Protein AF-A0A915XQI9-F1 (afdb_monomer_lite)

Sequence (157 aa):
MRRVLTALSLLLSLGVAPATAGDLTLRDVYELHRTGMGDDLLIAVVDAEAGPLELSFADIHDLKSAGFSERLIAALVRASRKPGTASSQPVVRQDVYAPTYAPIYAPTFVYAPTVVVTEERRREGEAPDQPSMRREKPPATWITRREDGKNVVPPKR

Radius of gyration: 41.66 Å; chains: 1; bounding box: 120×67×74 Å

pLDDT: mean 70.56, std 15.49, range [44.09, 94.88]

Structure (mmCIF, N/CA/C/O backbone):
data_AF-A0A915XQI9-F1
#
_entry.id   AF-A0A915XQI9-F1
#
loop_
_atom_site.group_PDB
_atom_site.id
_atom_site.type_symbol
_atom_site.label_atom_id
_atom_site.label_alt_id
_atom_site.label_comp_id
_atom_site.label_asym_id
_atom_site.label_entity_id
_atom_site.label_seq_id
_atom_site.pdbx_PDB_ins_code
_atom_site.Cartn_x
_atom_site.Cartn_y
_atom_site.Cartn_z
_atom_site.occupancy
_atom_site.B_iso_or_equiv
_atom_site.auth_seq_id
_atom_site.auth_comp_id
_atom_site.auth_asym_id
_atom_site.auth_atom_id
_atom_site.pdbx_PDB_model_num
ATOM 1 N N . MET A 1 1 ? -31.411 31.929 -34.494 1.00 52.84 1 MET A N 1
ATOM 2 C CA . MET A 1 1 ? -31.047 30.509 -34.263 1.00 52.84 1 MET A CA 1
ATOM 3 C C . MET A 1 1 ? -29.548 30.216 -34.428 1.00 52.84 1 MET A C 1
ATOM 5 O O . MET A 1 1 ? -29.001 29.534 -33.577 1.00 52.84 1 MET A O 1
ATOM 9 N N . ARG A 1 2 ? -28.836 30.797 -35.412 1.00 52.44 2 ARG A N 1
ATOM 10 C CA . ARG A 1 2 ? -27.365 30.649 -35.580 1.00 52.44 2 ARG A CA 1
ATOM 11 C C . ARG A 1 2 ? -26.508 31.012 -34.350 1.00 52.44 2 ARG A C 1
ATOM 13 O O . ARG A 1 2 ? -25.523 30.340 -3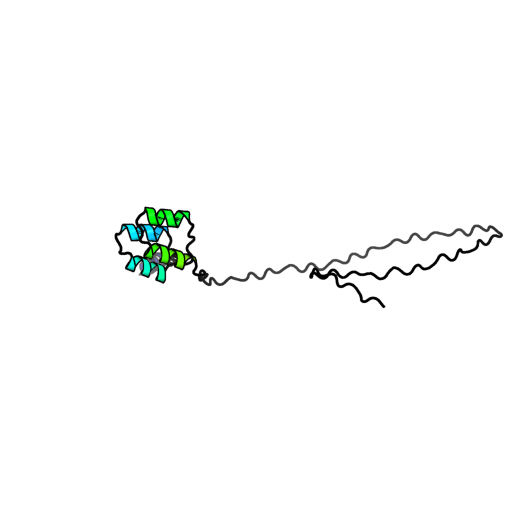4.093 1.00 52.44 2 ARG A O 1
ATOM 20 N N . ARG A 1 3 ? -26.905 32.027 -33.570 1.00 53.59 3 ARG A N 1
ATOM 21 C CA . ARG A 1 3 ? -26.179 32.465 -32.357 1.00 53.59 3 ARG A CA 1
ATOM 22 C C . ARG A 1 3 ? -26.317 31.509 -31.164 1.00 53.59 3 ARG A C 1
ATOM 24 O O . ARG A 1 3 ? -25.462 31.496 -30.290 1.00 53.59 3 ARG A O 1
ATOM 31 N N . VAL A 1 4 ? -27.381 30.703 -31.145 1.00 63.09 4 VAL A N 1
ATOM 32 C CA . VAL A 1 4 ? -27.614 29.695 -30.096 1.00 63.09 4 VAL A CA 1
ATOM 33 C C . VAL A 1 4 ? -26.769 28.450 -30.377 1.00 63.09 4 VAL A C 1
ATOM 35 O O . VAL A 1 4 ? -26.169 27.894 -29.466 1.00 63.09 4 VAL A O 1
ATOM 38 N N . LEU A 1 5 ? -26.621 28.087 -31.657 1.00 58.00 5 LEU A N 1
ATOM 39 C CA . LEU A 1 5 ? -25.735 27.007 -32.102 1.00 58.00 5 LEU A CA 1
ATOM 40 C C . LEU A 1 5 ? -24.250 27.304 -31.833 1.00 58.00 5 LEU A C 1
ATOM 42 O O . LEU A 1 5 ? -23.520 26.407 -31.425 1.00 58.00 5 LEU A O 1
ATOM 46 N N . THR A 1 6 ? -23.801 28.556 -31.983 1.00 60.75 6 THR A N 1
ATOM 47 C CA . THR A 1 6 ? -22.410 28.932 -31.667 1.00 60.75 6 THR A CA 1
ATOM 48 C C . THR A 1 6 ? -22.125 28.943 -30.166 1.00 60.75 6 THR A C 1
ATOM 50 O O . THR A 1 6 ? -21.033 28.564 -29.759 1.00 60.75 6 THR A O 1
ATOM 53 N N . ALA A 1 7 ? -23.101 29.328 -29.337 1.00 58.81 7 ALA A N 1
ATOM 54 C CA . ALA A 1 7 ? -22.950 29.303 -27.882 1.00 58.81 7 ALA A CA 1
ATOM 55 C C . ALA A 1 7 ? -22.901 27.866 -27.337 1.00 58.81 7 ALA A C 1
ATOM 57 O O . ALA A 1 7 ? -22.077 27.565 -26.479 1.00 58.81 7 ALA A O 1
ATOM 58 N N . LEU A 1 8 ? -23.721 26.965 -27.888 1.00 58.25 8 LEU A N 1
ATOM 59 C CA . LEU A 1 8 ? -23.725 25.553 -27.502 1.00 58.25 8 LEU A CA 1
ATOM 60 C C . LEU A 1 8 ? -22.430 24.839 -27.928 1.00 58.25 8 LEU A C 1
ATOM 62 O O . LEU A 1 8 ? -21.892 24.041 -27.168 1.00 58.25 8 LEU A O 1
ATOM 66 N N . SER A 1 9 ? -21.891 25.172 -29.108 1.00 58.66 9 SER A N 1
ATOM 67 C CA . SER A 1 9 ? -20.631 24.599 -29.599 1.00 58.66 9 SER A CA 1
ATOM 68 C C . SER A 1 9 ? -19.408 25.062 -28.804 1.00 58.66 9 SER A C 1
ATOM 70 O O . SER A 1 9 ? -18.463 24.291 -28.683 1.00 58.66 9 SER A O 1
ATOM 72 N N . LEU A 1 10 ? -19.416 26.287 -28.261 1.00 58.56 10 LEU A N 1
ATOM 73 C CA . LEU A 1 10 ? -18.319 26.799 -27.434 1.00 58.56 10 LEU A CA 1
ATOM 74 C C . LEU A 1 10 ? -18.365 26.227 -26.006 1.00 58.56 10 LEU A C 1
ATOM 76 O O . LEU A 1 10 ? -17.322 25.987 -25.398 1.00 58.56 10 LEU A O 1
ATOM 80 N N . LEU A 1 11 ? -19.571 25.960 -25.490 1.00 55.62 11 LEU A N 1
ATOM 81 C CA . LEU A 1 11 ? -19.761 25.333 -24.181 1.00 55.62 11 LEU A CA 1
ATOM 82 C C . LEU A 1 11 ? -19.343 23.853 -24.183 1.00 55.62 11 LEU A C 1
ATOM 84 O O . LEU A 1 11 ? -18.843 23.358 -23.180 1.00 55.62 11 LEU A O 1
ATOM 88 N N . LEU A 1 12 ? -19.503 23.159 -25.315 1.00 56.41 12 LEU A N 1
ATOM 89 C CA . LEU A 1 12 ? -19.154 21.740 -25.446 1.00 56.41 12 LEU A CA 1
ATOM 90 C C . LEU A 1 12 ? -17.645 21.493 -25.639 1.00 56.41 12 LEU A C 1
ATOM 92 O O . LEU A 1 12 ? -17.167 20.389 -25.403 1.00 56.41 12 LEU A O 1
ATOM 96 N N . SER A 1 13 ? -16.885 22.519 -26.033 1.00 55.94 13 SER A N 1
ATOM 97 C CA . SER A 1 13 ? -15.416 22.479 -26.108 1.00 55.94 13 SER A CA 1
ATOM 98 C C . SER A 1 13 ? -14.713 22.681 -24.759 1.00 55.94 13 SER A C 1
ATOM 100 O O . SER A 1 13 ? -13.489 22.566 -24.691 1.00 55.94 13 SER A O 1
ATOM 102 N N . LEU A 1 14 ? -15.455 22.949 -23.677 1.00 54.94 14 LEU A N 1
ATOM 103 C CA . LEU A 1 14 ? -14.910 23.009 -22.320 1.00 54.94 14 LEU A CA 1
ATOM 104 C C . LEU A 1 14 ? -14.698 21.585 -21.768 1.00 54.94 14 LEU A C 1
ATOM 106 O O . LEU A 1 14 ? -15.472 21.074 -20.970 1.00 54.94 14 LEU A O 1
ATOM 110 N N . GLY A 1 15 ? -13.635 20.952 -22.266 1.00 53.44 15 GLY A N 1
ATOM 111 C CA . GLY A 1 15 ? -12.795 19.977 -21.571 1.00 53.44 15 GLY A CA 1
ATOM 112 C C . GLY A 1 15 ? -13.487 18.903 -20.736 1.00 53.44 15 GLY A C 1
ATOM 113 O O . GLY A 1 15 ? -13.602 19.032 -19.520 1.00 53.44 15 GLY A O 1
ATOM 114 N N . VAL A 1 16 ? -13.761 17.754 -21.353 1.00 54.84 16 VAL A N 1
ATOM 115 C CA . VAL A 1 16 ? -13.671 16.485 -20.622 1.00 54.84 16 VAL A CA 1
ATOM 116 C C . VAL A 1 16 ? -12.181 16.254 -20.363 1.00 54.84 16 VAL A C 1
ATOM 118 O O . VAL A 1 16 ? -11.459 15.782 -21.240 1.00 54.84 16 VAL A O 1
ATOM 121 N N . ALA A 1 17 ? -11.690 16.670 -19.194 1.00 54.47 17 ALA A N 1
ATOM 122 C CA . ALA A 1 17 ? -10.383 16.227 -18.731 1.00 54.47 17 ALA A CA 1
ATOM 123 C C . ALA A 1 17 ? -10.449 14.698 -18.580 1.00 54.47 17 ALA A C 1
ATOM 125 O O . ALA A 1 17 ? -11.413 14.204 -17.984 1.00 54.47 17 ALA A O 1
ATOM 126 N N . PRO A 1 18 ? -9.488 13.929 -19.119 1.00 49.50 18 PRO A N 1
ATOM 127 C CA . PRO A 1 18 ? -9.421 12.515 -18.804 1.00 49.50 18 PRO A CA 1
ATOM 128 C C . PRO A 1 18 ? -9.216 12.420 -17.293 1.00 49.50 18 PRO A C 1
ATOM 130 O O . PRO A 1 18 ? -8.187 12.855 -16.779 1.00 49.50 18 PRO A O 1
ATOM 133 N N . ALA A 1 19 ? -10.208 11.894 -16.575 1.00 49.06 19 ALA A N 1
ATOM 134 C CA . ALA A 1 19 ? -9.977 11.388 -15.237 1.00 49.06 19 ALA A CA 1
ATOM 135 C C . ALA A 1 19 ? -8.970 10.253 -15.417 1.00 49.06 19 ALA A C 1
ATOM 137 O O . ALA A 1 19 ? -9.324 9.156 -15.847 1.00 49.06 19 ALA A O 1
ATOM 138 N N . THR A 1 20 ? -7.688 10.550 -15.212 1.00 50.22 20 THR A N 1
ATOM 139 C CA . THR A 1 20 ? -6.687 9.514 -15.008 1.00 50.22 20 THR A CA 1
ATOM 140 C C . THR A 1 20 ? -7.239 8.677 -13.870 1.00 50.22 20 THR A C 1
ATOM 142 O O . THR A 1 20 ? -7.404 9.214 -12.775 1.00 50.22 20 THR A O 1
ATOM 145 N N . ALA A 1 21 ? -7.624 7.428 -14.147 1.00 51.66 21 ALA A N 1
ATOM 146 C CA . ALA A 1 21 ? -7.897 6.455 -13.102 1.00 51.66 21 ALA A CA 1
ATOM 147 C C . ALA A 1 21 ? -6.654 6.472 -12.209 1.00 51.66 21 ALA A C 1
ATOM 149 O O . ALA A 1 21 ? -5.569 6.091 -12.653 1.00 51.66 21 ALA A O 1
ATOM 150 N N . GLY A 1 22 ? -6.788 7.139 -11.064 1.00 58.34 22 GLY A N 1
ATOM 151 C CA . GLY A 1 22 ? -5.673 7.462 -10.197 1.00 58.34 22 GLY A CA 1
ATOM 152 C C . GLY A 1 22 ? -5.186 6.155 -9.624 1.00 58.34 22 GLY A C 1
ATOM 153 O O . GLY A 1 22 ? -5.975 5.428 -9.031 1.00 58.34 22 GLY A O 1
ATOM 154 N N . ASP A 1 23 ? -3.920 5.842 -9.867 1.00 69.44 23 ASP A N 1
ATOM 155 C CA . ASP A 1 23 ? -3.272 4.733 -9.188 1.00 69.44 23 ASP A CA 1
ATOM 156 C C . ASP A 1 23 ? -3.467 4.931 -7.680 1.00 69.44 23 ASP A C 1
ATOM 158 O O . ASP A 1 23 ? -3.202 6.027 -7.176 1.00 69.44 23 ASP A O 1
ATOM 162 N N . LEU A 1 24 ? -4.011 3.929 -6.986 1.00 80.88 24 LEU A N 1
ATOM 163 C CA . LEU A 1 24 ? -4.357 4.060 -5.574 1.00 80.88 24 LEU A CA 1
ATOM 164 C C . LEU A 1 24 ? -3.086 4.379 -4.781 1.00 80.88 24 LEU A C 1
ATOM 166 O O . LEU A 1 24 ? -2.187 3.542 -4.658 1.00 80.88 24 LEU A O 1
ATOM 170 N N . THR A 1 25 ? -3.008 5.582 -4.217 1.00 85.88 25 THR A N 1
ATOM 171 C CA . THR A 1 25 ? -1.828 6.005 -3.466 1.00 85.88 25 THR A CA 1
ATOM 172 C C . THR A 1 25 ? -1.946 5.638 -1.991 1.00 85.88 25 THR A C 1
ATOM 174 O O . THR A 1 25 ? -3.028 5.454 -1.433 1.00 85.88 25 THR A O 1
ATOM 177 N N . LEU A 1 26 ? -0.803 5.603 -1.305 1.00 86.88 26 LEU A N 1
ATOM 178 C CA . LEU A 1 26 ? -0.741 5.392 0.143 1.00 86.88 26 LEU A CA 1
ATOM 179 C C . LEU A 1 26 ? -1.556 6.457 0.905 1.00 86.88 26 LEU A C 1
ATOM 181 O O . LEU A 1 26 ? -2.211 6.146 1.896 1.00 86.88 26 LEU A O 1
ATOM 185 N N . ARG A 1 27 ? -1.585 7.698 0.396 1.00 87.94 27 ARG A N 1
ATOM 186 C CA . ARG A 1 27 ? -2.419 8.796 0.913 1.00 87.94 27 ARG A CA 1
ATOM 187 C C . ARG A 1 27 ? -3.906 8.443 0.858 1.00 87.94 27 ARG A C 1
ATOM 189 O O . ARG A 1 27 ? -4.604 8.665 1.843 1.00 87.94 27 ARG A O 1
ATOM 196 N N . ASP A 1 28 ? -4.370 7.875 -0.251 1.00 87.62 28 ASP A N 1
ATOM 197 C CA . ASP A 1 28 ? -5.780 7.518 -0.438 1.00 87.62 28 ASP A CA 1
ATOM 198 C C . ASP A 1 28 ? -6.204 6.426 0.545 1.00 87.62 28 ASP A C 1
ATOM 200 O O . ASP A 1 28 ? -7.278 6.498 1.136 1.00 87.62 28 ASP A O 1
ATOM 204 N N . VAL A 1 29 ? -5.315 5.468 0.816 1.00 87.44 29 VAL A N 1
ATOM 205 C CA . VAL A 1 29 ? -5.536 4.421 1.822 1.00 87.44 29 VAL A CA 1
ATOM 206 C C . VAL A 1 29 ? -5.696 5.019 3.228 1.00 87.44 29 VAL A C 1
ATOM 208 O O . VAL A 1 29 ? -6.562 4.578 3.988 1.00 87.44 29 VAL A O 1
ATOM 211 N N . TYR A 1 30 ? -4.931 6.063 3.567 1.00 89.38 30 TYR A N 1
ATOM 212 C CA . TYR A 1 30 ? -5.108 6.805 4.820 1.00 89.38 30 TYR A CA 1
ATOM 213 C C . TYR A 1 30 ? -6.455 7.520 4.915 1.00 89.38 30 TYR A C 1
ATOM 215 O O . TYR A 1 30 ? -7.100 7.468 5.966 1.00 89.38 30 TYR A O 1
ATOM 223 N N . GLU A 1 31 ? -6.888 8.180 3.844 1.00 89.81 31 GLU A N 1
ATOM 224 C CA . GLU A 1 31 ? -8.174 8.878 3.840 1.00 89.81 31 GLU A CA 1
ATOM 225 C C . GLU A 1 31 ? -9.343 7.883 3.898 1.00 89.81 31 GLU A C 1
ATOM 227 O O . GLU A 1 31 ? -10.265 8.073 4.690 1.00 89.81 31 GLU A O 1
ATOM 232 N N . LEU A 1 32 ? -9.275 6.769 3.161 1.00 88.00 32 LEU A N 1
ATOM 233 C CA . LEU A 1 32 ? -10.291 5.714 3.211 1.00 88.00 32 LEU A CA 1
ATOM 234 C C . LEU A 1 32 ? -10.388 5.087 4.609 1.00 88.00 32 LEU A C 1
ATOM 236 O O . LEU A 1 32 ? -11.491 4.921 5.129 1.00 88.00 32 LEU A O 1
ATOM 240 N N . HIS A 1 33 ? -9.261 4.822 5.273 1.00 89.19 33 HIS A N 1
ATOM 241 C CA . HIS A 1 33 ? -9.258 4.333 6.655 1.00 89.19 33 HIS A CA 1
ATOM 242 C C . HIS A 1 33 ? -9.905 5.335 7.626 1.00 89.19 33 HIS A C 1
ATOM 244 O O . HIS A 1 33 ? -10.691 4.951 8.493 1.00 89.19 33 HIS A O 1
ATOM 250 N N . ARG A 1 34 ? -9.666 6.641 7.444 1.00 88.06 34 ARG A N 1
ATOM 251 C CA . ARG A 1 34 ? -10.302 7.696 8.256 1.00 88.06 34 ARG A CA 1
ATOM 252 C C . ARG A 1 34 ? -11.814 7.774 8.106 1.00 88.06 34 ARG A C 1
ATOM 254 O O . ARG A 1 34 ? -12.478 8.222 9.037 1.00 88.06 34 ARG A O 1
ATOM 261 N N . THR A 1 35 ? -12.369 7.328 6.981 1.00 89.38 35 THR A N 1
ATOM 262 C CA . THR A 1 35 ? -13.829 7.242 6.821 1.00 89.38 35 THR A CA 1
ATOM 263 C C . THR A 1 35 ? -14.468 6.140 7.674 1.00 89.38 35 THR A C 1
ATOM 265 O O . THR A 1 35 ? -15.692 6.059 7.747 1.00 89.38 35 THR A O 1
ATOM 268 N N . GLY A 1 36 ? -13.659 5.306 8.342 1.00 86.38 36 GLY A N 1
ATOM 269 C CA . GLY A 1 36 ? -14.132 4.155 9.108 1.00 86.38 36 GLY A CA 1
ATOM 270 C C . GLY A 1 36 ? -14.492 2.962 8.223 1.00 86.38 36 GLY A C 1
ATOM 271 O O . GLY A 1 36 ? -15.263 2.097 8.638 1.00 86.38 36 GLY A O 1
ATOM 272 N N . MET A 1 37 ? -13.970 2.921 6.994 1.00 87.62 37 MET A N 1
ATOM 273 C CA . MET A 1 37 ? -14.174 1.803 6.083 1.00 87.62 37 MET A CA 1
ATOM 274 C C . MET A 1 37 ? -13.510 0.546 6.656 1.00 87.62 37 MET A C 1
ATOM 276 O O . MET A 1 37 ? -12.369 0.591 7.109 1.00 87.62 37 MET A O 1
ATOM 280 N N . GLY A 1 38 ? -14.234 -0.575 6.661 1.00 89.88 38 GLY A N 1
ATOM 281 C CA . GLY A 1 38 ? -13.720 -1.828 7.210 1.00 89.88 38 GLY A CA 1
ATOM 282 C C . GLY A 1 38 ? -12.537 -2.374 6.409 1.00 89.88 38 GLY A C 1
ATOM 283 O O . GLY A 1 38 ? -12.493 -2.250 5.183 1.00 89.88 38 GLY A O 1
ATOM 284 N N . ASP A 1 39 ? -11.615 -3.040 7.101 1.00 90.25 39 ASP A N 1
ATOM 285 C CA . ASP A 1 39 ? -10.381 -3.569 6.511 1.00 90.25 39 ASP A CA 1
ATOM 286 C C . ASP A 1 39 ? -10.614 -4.474 5.300 1.00 90.25 39 ASP A C 1
ATOM 288 O O . ASP A 1 39 ? -9.867 -4.400 4.331 1.00 90.25 39 ASP A O 1
ATOM 292 N N . ASP A 1 40 ? -11.657 -5.306 5.320 1.00 92.00 40 ASP A N 1
ATOM 293 C CA . ASP A 1 40 ? -11.950 -6.216 4.207 1.00 92.00 40 ASP A CA 1
ATOM 294 C C . ASP A 1 40 ? -12.311 -5.448 2.918 1.00 92.00 40 ASP A C 1
ATOM 296 O O . ASP A 1 40 ? -11.950 -5.877 1.821 1.00 92.00 40 ASP A O 1
ATOM 300 N N . LEU A 1 41 ? -12.964 -4.284 3.037 1.00 91.62 41 LEU A N 1
ATOM 301 C CA . LEU A 1 41 ? -13.254 -3.413 1.892 1.00 91.62 41 LEU A CA 1
ATOM 302 C C . LEU A 1 41 ? -11.999 -2.682 1.416 1.00 91.62 41 LEU A C 1
ATOM 304 O O . LEU A 1 41 ? -11.762 -2.613 0.213 1.00 91.62 41 LEU A O 1
ATOM 308 N N . LEU A 1 42 ? -11.174 -2.185 2.340 1.00 91.81 42 LEU A N 1
ATOM 309 C CA . LEU A 1 42 ? -9.892 -1.560 2.004 1.00 91.81 42 LEU A CA 1
ATOM 310 C C . LEU A 1 42 ? -8.975 -2.536 1.260 1.00 91.81 42 LEU A C 1
ATOM 312 O O . LEU A 1 42 ? -8.378 -2.173 0.251 1.00 91.81 42 LEU A O 1
ATOM 316 N N . ILE A 1 43 ? -8.909 -3.790 1.711 1.00 93.00 43 ILE A N 1
ATOM 317 C CA . ILE A 1 43 ? -8.150 -4.850 1.039 1.00 93.00 43 ILE A CA 1
ATOM 318 C C . ILE A 1 43 ? -8.691 -5.086 -0.374 1.00 93.00 43 ILE A C 1
ATOM 320 O O . ILE A 1 43 ? -7.899 -5.190 -1.306 1.00 93.00 43 ILE A O 1
ATOM 324 N N . ALA A 1 44 ? -10.015 -5.132 -0.554 1.00 91.31 44 ALA A N 1
ATOM 325 C CA . ALA A 1 44 ? -10.617 -5.317 -1.873 1.00 91.31 44 ALA A CA 1
ATOM 326 C C . ALA A 1 44 ? -10.280 -4.165 -2.837 1.00 91.31 44 ALA A C 1
ATOM 328 O O . ALA A 1 44 ? -9.959 -4.416 -3.997 1.00 91.31 44 ALA A O 1
ATOM 329 N N . VAL A 1 45 ? -10.299 -2.920 -2.350 1.00 88.94 45 VAL A N 1
ATOM 330 C CA . VAL A 1 45 ? -9.913 -1.733 -3.133 1.00 88.94 45 VAL A CA 1
ATOM 331 C C . VAL A 1 45 ? -8.431 -1.786 -3.502 1.00 88.94 45 VAL A C 1
ATOM 333 O O . VAL A 1 45 ? -8.084 -1.607 -4.665 1.00 88.94 45 VAL A O 1
ATOM 336 N N . VAL A 1 46 ? -7.555 -2.118 -2.550 1.00 89.56 46 VAL A N 1
ATOM 337 C CA . VAL A 1 46 ? -6.119 -2.305 -2.809 1.00 89.56 46 VAL A CA 1
ATOM 338 C C . VAL A 1 46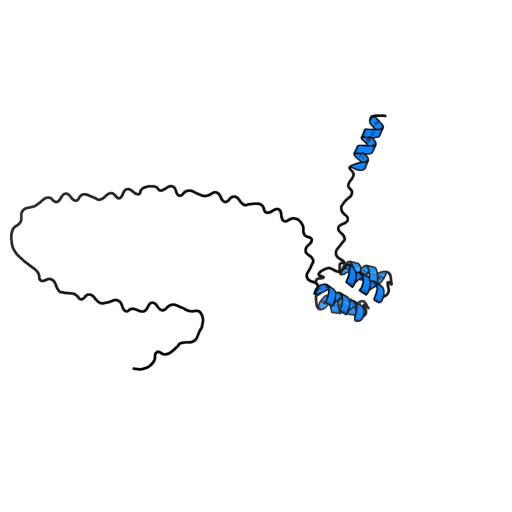 ? -5.888 -3.419 -3.832 1.00 89.56 46 VAL A C 1
ATOM 340 O O . VAL A 1 46 ? -5.095 -3.270 -4.755 1.00 89.56 46 VAL A O 1
ATOM 343 N N . ASP A 1 47 ? -6.580 -4.549 -3.729 1.00 87.62 47 ASP A N 1
ATOM 344 C CA . ASP A 1 47 ? -6.385 -5.639 -4.682 1.00 87.62 47 ASP A CA 1
ATOM 345 C C . ASP A 1 47 ? -6.857 -5.265 -6.104 1.00 87.62 47 ASP A C 1
ATOM 347 O O . ASP A 1 47 ? -6.235 -5.731 -7.066 1.00 87.62 47 ASP A O 1
ATOM 351 N N . A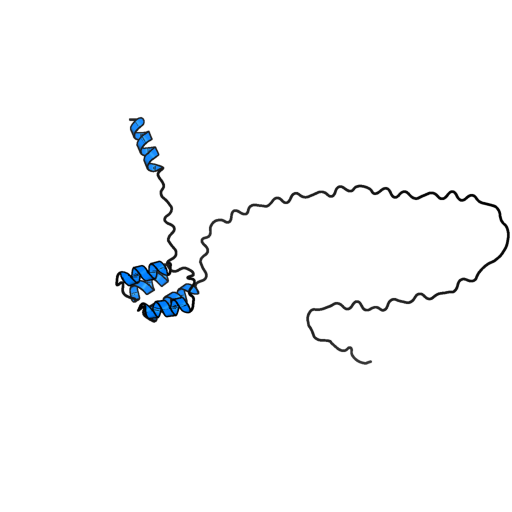LA A 1 48 ? -7.882 -4.412 -6.227 1.00 84.25 48 ALA A N 1
ATOM 352 C CA . ALA A 1 48 ? -8.466 -3.967 -7.493 1.00 84.25 48 ALA A CA 1
ATOM 353 C C . ALA A 1 48 ? -7.707 -2.811 -8.168 1.00 84.25 48 ALA A C 1
ATOM 355 O O . ALA A 1 48 ? -7.493 -2.859 -9.378 1.00 84.25 48 ALA A O 1
ATOM 356 N N . GLU A 1 49 ? -7.313 -1.791 -7.404 1.00 79.25 49 GLU A N 1
ATOM 357 C CA . GLU A 1 49 ? -6.834 -0.509 -7.944 1.00 79.25 49 GLU A CA 1
ATOM 358 C C . GLU A 1 49 ? -5.385 -0.183 -7.590 1.00 79.25 49 GLU A C 1
ATOM 360 O O . GLU A 1 49 ? -4.814 0.732 -8.178 1.00 79.25 49 GLU A O 1
ATOM 365 N N . ALA A 1 50 ? -4.759 -0.918 -6.667 1.00 75.94 50 ALA A N 1
ATOM 366 C CA . ALA A 1 50 ? -3.367 -0.651 -6.345 1.00 75.94 50 ALA A CA 1
ATOM 367 C C . ALA A 1 50 ? -2.434 -1.134 -7.456 1.00 75.94 50 ALA A C 1
ATOM 369 O O . ALA A 1 50 ? -2.249 -2.342 -7.671 1.00 75.94 50 ALA A O 1
ATOM 370 N N . GLY A 1 51 ? -1.803 -0.172 -8.116 1.00 73.81 51 GLY A N 1
ATOM 371 C CA . GLY A 1 51 ? -0.584 -0.348 -8.874 1.00 73.81 51 GLY A CA 1
ATOM 372 C C . GLY A 1 51 ? 0.645 -0.479 -7.966 1.00 73.81 51 GLY A C 1
ATOM 373 O O . GLY A 1 51 ? 0.536 -0.812 -6.779 1.00 73.81 51 GLY A O 1
ATOM 374 N N . PRO A 1 52 ? 1.851 -0.308 -8.531 1.00 75.38 52 PRO A N 1
ATOM 375 C CA . PRO A 1 52 ? 3.104 -0.500 -7.815 1.00 75.38 52 PRO A CA 1
ATOM 376 C C . PRO A 1 52 ? 3.286 0.598 -6.758 1.00 75.38 52 PRO A C 1
ATOM 378 O O . PRO A 1 52 ? 3.825 1.667 -7.033 1.00 75.38 52 PRO A O 1
ATOM 381 N N . LEU A 1 53 ? 2.850 0.326 -5.528 1.00 81.62 53 LEU A N 1
ATOM 382 C CA . LEU A 1 53 ? 3.107 1.210 -4.393 1.00 81.62 53 LEU A CA 1
ATOM 383 C C . LEU A 1 53 ? 4.579 1.147 -3.981 1.00 81.62 53 LEU A C 1
ATOM 385 O O . LEU A 1 53 ? 5.121 0.067 -3.739 1.00 81.62 53 LEU A O 1
ATOM 389 N N . GLU A 1 54 ? 5.207 2.302 -3.790 1.00 84.25 54 GLU A N 1
ATOM 390 C CA . GLU A 1 54 ? 6.460 2.377 -3.044 1.00 84.25 54 GLU A CA 1
ATOM 391 C C . GLU A 1 54 ? 6.152 2.293 -1.545 1.00 84.25 54 GLU A C 1
ATOM 393 O O . GLU A 1 54 ? 5.462 3.146 -0.990 1.00 84.25 54 GLU A O 1
ATOM 398 N N . LEU A 1 55 ? 6.626 1.226 -0.900 1.00 89.44 55 LEU A N 1
ATOM 399 C CA . LEU A 1 55 ? 6.448 0.980 0.530 1.00 89.44 55 LEU A CA 1
ATOM 400 C C . LEU A 1 55 ? 7.811 0.761 1.180 1.00 89.44 55 LEU A C 1
ATOM 402 O O . LEU A 1 55 ? 8.496 -0.222 0.891 1.00 89.44 55 LEU A O 1
ATOM 406 N N . SER A 1 56 ? 8.197 1.668 2.076 1.00 89.69 56 SER A N 1
ATOM 407 C CA . SER A 1 56 ? 9.390 1.526 2.905 1.00 89.69 56 SER A CA 1
ATOM 408 C C . SER A 1 56 ? 9.074 0.835 4.236 1.00 89.69 56 SER A C 1
ATOM 410 O O . SER A 1 56 ? 7.922 0.678 4.643 1.00 89.69 56 SER A O 1
ATOM 412 N N . PHE A 1 57 ? 10.119 0.432 4.962 1.00 91.94 57 PHE A N 1
ATOM 413 C CA . PHE A 1 57 ? 9.955 -0.134 6.303 1.00 91.94 57 PHE A CA 1
ATOM 414 C C . PHE A 1 57 ? 9.390 0.883 7.310 1.00 91.94 57 PHE A C 1
ATOM 416 O O . PHE A 1 57 ? 8.624 0.501 8.194 1.00 91.94 57 PHE A O 1
ATOM 423 N N . ALA A 1 58 ? 9.736 2.167 7.161 1.00 93.06 58 ALA A N 1
ATOM 424 C CA . ALA A 1 58 ? 9.186 3.234 7.994 1.00 93.06 58 ALA A CA 1
ATOM 425 C C . ALA A 1 58 ? 7.671 3.370 7.777 1.00 93.06 58 ALA A C 1
ATOM 427 O O . ALA A 1 58 ? 6.921 3.397 8.747 1.00 93.06 58 ALA A O 1
ATOM 428 N N . ASP A 1 59 ? 7.213 3.300 6.522 1.00 91.25 59 ASP A N 1
ATOM 429 C CA . ASP A 1 59 ? 5.783 3.386 6.194 1.00 91.25 59 ASP A CA 1
ATOM 430 C C . ASP A 1 59 ? 4.984 2.233 6.813 1.00 91.25 59 ASP A C 1
ATOM 432 O O . ASP A 1 59 ? 3.875 2.429 7.300 1.00 91.25 59 ASP A O 1
ATOM 436 N N . ILE A 1 60 ? 5.551 1.023 6.844 1.00 92.88 60 ILE A N 1
ATOM 437 C CA . ILE A 1 60 ? 4.915 -0.144 7.475 1.00 92.88 60 ILE A CA 1
ATOM 438 C C . ILE A 1 60 ? 4.753 0.070 8.987 1.00 92.88 60 ILE A C 1
ATOM 440 O O . ILE A 1 60 ? 3.706 -0.261 9.554 1.00 92.88 60 ILE A O 1
ATOM 444 N N . HIS A 1 61 ? 5.774 0.622 9.645 1.00 94.81 61 HIS A N 1
ATOM 445 C CA . HIS A 1 61 ? 5.710 0.956 11.065 1.00 94.81 61 HIS A CA 1
ATOM 446 C C . HIS A 1 61 ? 4.671 2.053 11.342 1.00 94.81 61 HIS A C 1
ATOM 448 O O . HIS A 1 61 ? 3.893 1.945 12.295 1.00 94.81 61 HIS A O 1
ATOM 454 N N . ASP A 1 62 ? 4.620 3.076 10.492 1.00 93.25 62 ASP A N 1
ATOM 455 C CA . ASP A 1 62 ? 3.686 4.191 10.624 1.00 93.25 62 ASP A CA 1
ATOM 456 C C . ASP A 1 62 ? 2.240 3.744 10.390 1.00 93.25 62 ASP A C 1
ATOM 458 O O . ASP A 1 62 ? 1.361 4.090 11.179 1.00 93.25 62 ASP A O 1
ATOM 462 N N . LEU A 1 63 ? 1.999 2.870 9.407 1.00 92.81 63 LEU A N 1
ATOM 463 C CA . LEU A 1 63 ? 0.701 2.223 9.196 1.00 92.81 63 LEU A CA 1
ATOM 464 C C . LEU A 1 63 ? 0.271 1.427 10.435 1.00 92.81 63 LEU A C 1
ATOM 466 O O . LEU A 1 63 ? -0.852 1.574 10.918 1.00 92.81 63 LEU A O 1
ATOM 470 N N . LYS A 1 64 ? 1.166 0.616 11.010 1.00 93.50 64 LYS A N 1
ATOM 471 C CA . LYS A 1 64 ? 0.853 -0.140 12.232 1.00 93.50 64 LYS A CA 1
ATOM 472 C C . LYS A 1 64 ? 0.527 0.792 13.405 1.00 93.50 64 LYS A C 1
ATOM 474 O O . LYS A 1 64 ? -0.424 0.538 14.141 1.00 93.50 64 LYS A O 1
ATOM 479 N N . SER A 1 65 ? 1.288 1.873 13.556 1.00 93.25 65 SER A N 1
ATOM 480 C CA . SER A 1 65 ? 1.101 2.878 14.612 1.00 93.25 65 SER A CA 1
ATOM 481 C C . SER A 1 65 ? -0.190 3.683 14.435 1.00 93.25 65 SER A C 1
ATOM 483 O O . SER A 1 65 ? -0.819 4.066 15.418 1.00 93.25 65 SER A O 1
ATOM 485 N N . ALA A 1 66 ? -0.621 3.894 13.190 1.00 89.62 66 ALA A N 1
ATOM 486 C CA . ALA A 1 66 ? -1.873 4.557 12.837 1.00 89.62 66 ALA A CA 1
ATOM 487 C C . ALA A 1 66 ? -3.119 3.661 13.000 1.00 89.62 66 ALA A C 1
ATOM 489 O O . ALA A 1 66 ? -4.237 4.123 12.767 1.00 89.62 66 ALA A O 1
ATOM 490 N N . GLY A 1 67 ? -2.943 2.405 13.425 1.00 90.31 67 GLY A N 1
ATOM 491 C CA . GLY A 1 67 ? -4.039 1.489 13.743 1.00 90.31 67 GLY A CA 1
ATOM 492 C C . GLY A 1 67 ? -4.496 0.604 12.585 1.00 90.31 67 GLY A C 1
ATOM 493 O O . GLY A 1 67 ? -5.497 -0.091 12.732 1.00 90.31 67 GLY A O 1
ATOM 494 N N . PHE A 1 68 ? -3.764 0.575 11.468 1.00 93.00 68 PHE A N 1
ATOM 495 C CA . PHE A 1 68 ? -4.068 -0.333 10.363 1.00 93.00 68 PHE A CA 1
ATOM 496 C C . PHE A 1 68 ? -3.866 -1.787 10.795 1.00 93.00 68 PHE A C 1
ATOM 498 O O . PHE A 1 68 ? -2.888 -2.130 11.473 1.00 93.00 68 PHE A O 1
ATOM 505 N N . SER A 1 69 ? -4.768 -2.675 10.375 1.00 94.19 69 SER A N 1
ATOM 506 C CA . SER A 1 69 ? -4.609 -4.095 10.669 1.00 94.19 69 SER A CA 1
ATOM 507 C C . SER A 1 69 ? -3.483 -4.733 9.865 1.00 94.19 69 SER A C 1
ATOM 509 O O . SER A 1 69 ? -3.150 -4.337 8.747 1.00 94.19 69 SER A O 1
ATOM 511 N N . GLU A 1 70 ? -2.915 -5.802 10.418 1.00 94.31 70 GLU A N 1
ATOM 512 C CA . GLU A 1 70 ? -1.840 -6.558 9.765 1.00 94.31 70 GLU A CA 1
ATOM 513 C C . GLU A 1 70 ? -2.287 -7.178 8.440 1.00 94.31 70 GLU A C 1
ATOM 515 O O . GLU A 1 70 ? -1.481 -7.317 7.523 1.00 94.31 70 GLU A O 1
ATOM 520 N N . ARG A 1 71 ? -3.579 -7.510 8.315 1.00 94.88 71 ARG A N 1
ATOM 521 C CA . ARG A 1 71 ? -4.158 -8.052 7.079 1.00 94.88 71 ARG A CA 1
ATOM 522 C C . ARG A 1 71 ? -4.115 -7.014 5.959 1.00 94.88 71 ARG A C 1
ATOM 524 O O . ARG A 1 71 ? -3.722 -7.349 4.843 1.00 94.88 71 ARG A O 1
ATOM 531 N N . LEU A 1 72 ? -4.456 -5.764 6.271 1.00 92.69 72 LEU A N 1
ATOM 532 C CA . LEU A 1 72 ? -4.406 -4.660 5.318 1.00 92.69 72 LEU A CA 1
ATOM 533 C C . LEU A 1 72 ? -2.961 -4.275 4.975 1.00 92.69 72 LEU A C 1
ATOM 535 O O . LEU A 1 72 ? -2.624 -4.145 3.800 1.00 92.69 72 LEU A O 1
ATOM 539 N N . ILE A 1 73 ? -2.073 -4.205 5.970 1.00 93.88 73 ILE A N 1
ATOM 540 C CA . ILE A 1 73 ? -0.638 -3.967 5.744 1.00 93.88 73 ILE A CA 1
ATOM 541 C C . ILE A 1 73 ? -0.045 -5.050 4.825 1.00 93.88 73 ILE A C 1
ATOM 543 O O . ILE A 1 73 ? 0.674 -4.740 3.877 1.00 93.88 73 ILE A O 1
ATOM 547 N N . ALA A 1 74 ? -0.387 -6.323 5.038 1.00 94.00 74 ALA A N 1
ATOM 548 C CA . ALA A 1 74 ? 0.066 -7.414 4.177 1.00 94.00 74 ALA A CA 1
ATOM 549 C C . ALA A 1 74 ? -0.453 -7.288 2.732 1.00 94.00 74 ALA A C 1
ATOM 551 O O . ALA A 1 74 ? 0.280 -7.605 1.790 1.00 94.00 74 ALA A O 1
ATOM 552 N N . ALA A 1 75 ? -1.689 -6.811 2.544 1.00 91.75 75 ALA A N 1
ATOM 553 C CA . ALA A 1 75 ? -2.247 -6.542 1.221 1.00 91.75 75 ALA A CA 1
ATOM 554 C C . ALA A 1 75 ? -1.490 -5.411 0.505 1.00 91.75 75 ALA A C 1
ATOM 556 O O . ALA A 1 75 ? -1.112 -5.574 -0.654 1.00 91.75 75 ALA A O 1
ATOM 557 N N . LEU A 1 76 ? -1.162 -4.326 1.211 1.00 91.31 76 LEU A N 1
ATOM 558 C CA . LEU A 1 76 ? -0.360 -3.218 0.678 1.00 91.31 76 LEU A CA 1
ATOM 559 C C . LEU A 1 76 ? 1.052 -3.667 0.270 1.00 91.31 76 LEU A C 1
ATOM 561 O O . LEU A 1 76 ? 1.516 -3.361 -0.826 1.00 91.31 76 LEU A O 1
ATOM 565 N N . VAL A 1 77 ? 1.717 -4.479 1.097 1.00 91.81 77 VAL A N 1
ATOM 566 C CA . VAL A 1 77 ? 3.043 -5.048 0.780 1.00 91.81 77 VAL A CA 1
ATOM 567 C C . VAL A 1 77 ? 2.986 -6.005 -0.419 1.00 91.81 77 VAL A C 1
ATOM 569 O O . VAL A 1 77 ? 3.955 -6.163 -1.168 1.00 91.81 77 VAL A O 1
ATOM 572 N N . ARG A 1 78 ? 1.859 -6.692 -0.621 1.00 89.94 78 ARG A N 1
ATOM 573 C CA . ARG A 1 78 ? 1.634 -7.510 -1.818 1.00 89.94 78 ARG A CA 1
ATOM 574 C C . ARG A 1 78 ? 1.415 -6.633 -3.052 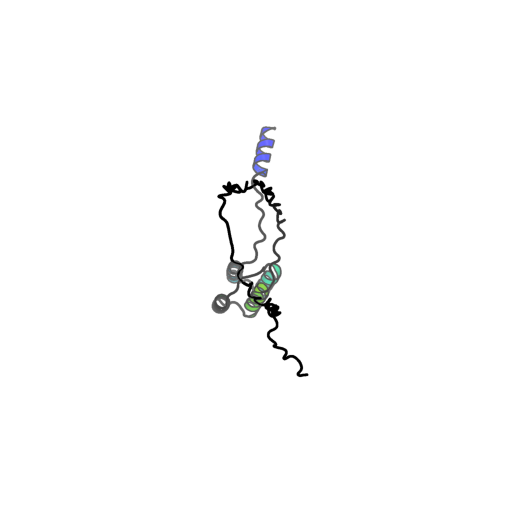1.00 89.94 78 ARG A C 1
ATOM 576 O O . ARG A 1 78 ? 1.982 -6.949 -4.094 1.00 89.94 78 ARG A O 1
ATOM 583 N N . ALA A 1 79 ? 0.654 -5.548 -2.928 1.00 86.69 79 ALA A N 1
ATOM 584 C CA . ALA A 1 79 ? 0.421 -4.589 -4.003 1.00 86.69 79 ALA A CA 1
ATOM 585 C C . ALA A 1 79 ? 1.712 -3.884 -4.448 1.00 86.69 79 ALA A C 1
ATOM 587 O O . ALA A 1 79 ? 1.981 -3.821 -5.641 1.00 86.69 79 ALA A O 1
ATOM 588 N N . SER A 1 80 ? 2.579 -3.502 -3.506 1.00 85.88 80 SER A N 1
ATOM 589 C CA . SER A 1 80 ? 3.908 -2.929 -3.780 1.00 85.88 80 SER A CA 1
ATOM 590 C C . SER A 1 80 ? 4.790 -3.800 -4.688 1.00 85.88 80 SER A C 1
ATOM 592 O O . SER A 1 80 ? 5.611 -3.303 -5.453 1.00 85.88 80 SER A O 1
ATOM 594 N N . ARG A 1 81 ? 4.602 -5.125 -4.646 1.00 82.62 81 ARG A N 1
ATOM 595 C CA . ARG A 1 81 ? 5.355 -6.082 -5.470 1.00 82.62 81 ARG A CA 1
ATOM 596 C C . ARG A 1 81 ? 4.726 -6.364 -6.832 1.00 82.62 81 ARG A C 1
ATOM 598 O O . ARG A 1 81 ? 5.330 -7.096 -7.616 1.00 82.62 81 ARG A O 1
ATOM 605 N N . LYS A 1 82 ? 3.531 -5.840 -7.127 1.00 78.25 82 LYS A N 1
ATOM 606 C CA . LYS A 1 82 ? 2.919 -6.008 -8.447 1.00 78.25 82 LYS A CA 1
ATOM 607 C C . LYS A 1 82 ? 3.745 -5.194 -9.454 1.00 78.25 82 LYS A C 1
ATOM 609 O O . LYS A 1 82 ? 3.876 -3.986 -9.272 1.00 78.25 82 LYS A O 1
ATOM 614 N N . PRO A 1 83 ? 4.323 -5.812 -10.502 1.00 64.50 83 PRO A N 1
ATOM 615 C CA . PRO A 1 83 ? 4.990 -5.052 -11.548 1.00 64.50 83 PRO A CA 1
ATOM 616 C C . PRO A 1 83 ? 3.958 -4.122 -12.180 1.00 64.50 83 PRO A C 1
ATOM 618 O O . PRO A 1 83 ? 2.905 -4.583 -12.625 1.00 64.50 83 PRO A O 1
ATOM 621 N N . GLY A 1 84 ? 4.245 -2.820 -12.174 1.00 64.19 84 GLY A N 1
ATOM 622 C CA . GLY A 1 84 ? 3.334 -1.831 -12.726 1.00 64.19 84 GLY A CA 1
ATOM 623 C C . GLY A 1 84 ? 2.969 -2.192 -14.153 1.00 64.19 84 GLY A C 1
ATOM 624 O O . GLY A 1 84 ? 3.847 -2.357 -15.002 1.00 64.19 84 GLY A O 1
ATOM 625 N N . THR A 1 85 ? 1.672 -2.312 -14.429 1.00 58.81 85 THR A N 1
ATOM 626 C CA . THR A 1 85 ? 1.174 -2.293 -15.798 1.00 58.81 85 THR A CA 1
ATOM 627 C C . THR A 1 85 ? 1.433 -0.892 -16.321 1.00 58.81 85 THR A C 1
ATOM 629 O O . THR A 1 85 ? 0.600 -0.002 -16.171 1.00 58.81 85 THR A O 1
ATOM 632 N N . ALA A 1 86 ? 2.633 -0.677 -16.868 1.00 59.75 86 ALA A N 1
ATOM 633 C CA . ALA A 1 86 ? 2.966 0.536 -17.584 1.00 59.75 86 ALA A CA 1
ATOM 634 C C . ALA A 1 86 ? 1.831 0.775 -18.578 1.00 59.75 86 ALA A C 1
ATOM 636 O O . ALA A 1 86 ? 1.591 -0.057 -19.461 1.00 59.75 86 ALA A O 1
ATOM 637 N N . SER A 1 87 ? 1.082 1.865 -18.388 1.00 58.03 87 SER A N 1
ATOM 638 C CA . SER A 1 87 ? 0.057 2.247 -19.347 1.00 58.03 87 SER A CA 1
ATOM 639 C C . SER A 1 87 ? 0.755 2.287 -20.701 1.00 58.03 87 SER A C 1
ATOM 641 O O . SER A 1 87 ? 1.772 2.973 -20.840 1.00 58.03 87 SER A O 1
ATOM 643 N N . SER A 1 88 ? 0.274 1.498 -21.660 1.00 55.00 88 SER A N 1
ATOM 644 C CA . SER A 1 88 ? 0.778 1.517 -23.029 1.00 55.00 88 SER A CA 1
ATOM 645 C C . SER A 1 88 ? 0.388 2.851 -23.655 1.00 55.00 88 SER A C 1
ATOM 647 O O . SER A 1 88 ? -0.547 2.934 -24.444 1.00 55.00 88 SER A O 1
ATOM 649 N N . GLN A 1 89 ? 1.073 3.926 -23.274 1.00 63.00 89 GLN A N 1
ATOM 650 C CA . GLN A 1 89 ? 1.130 5.092 -24.130 1.00 63.00 89 GLN A CA 1
ATOM 651 C C . GLN A 1 89 ? 1.908 4.646 -25.368 1.00 63.00 89 GLN A C 1
ATOM 653 O O . GLN A 1 89 ? 2.966 4.022 -25.221 1.00 63.00 89 GLN A O 1
ATOM 658 N N . PRO A 1 90 ? 1.395 4.889 -26.585 1.00 65.81 90 PRO A N 1
ATOM 659 C CA . PRO A 1 90 ? 2.166 4.630 -27.783 1.00 65.81 90 PRO A CA 1
ATOM 660 C C . PRO A 1 90 ? 3.438 5.469 -27.685 1.00 65.81 90 PRO A C 1
ATOM 662 O O . PRO A 1 90 ? 3.401 6.692 -27.806 1.00 65.81 90 PRO A O 1
ATOM 665 N N . VAL A 1 91 ? 4.567 4.811 -27.416 1.00 65.88 91 VAL A N 1
ATOM 666 C CA . VAL A 1 91 ? 5.885 5.418 -27.550 1.00 65.88 91 VAL A CA 1
ATOM 667 C C . VAL A 1 91 ? 6.001 5.783 -29.021 1.00 65.88 91 VAL A C 1
ATOM 669 O O . VAL A 1 91 ? 6.224 4.921 -29.871 1.00 65.88 91 VAL A O 1
ATOM 672 N N . VAL A 1 92 ? 5.781 7.059 -29.334 1.00 71.75 92 VAL A N 1
ATOM 673 C CA . VAL A 1 92 ? 6.110 7.617 -30.640 1.00 71.75 92 VAL A CA 1
ATOM 674 C C . VAL A 1 92 ? 7.620 7.467 -30.763 1.00 71.75 92 VAL A C 1
ATOM 676 O O . VAL A 1 92 ? 8.380 8.243 -30.185 1.00 71.75 92 VAL A O 1
ATOM 679 N N . ARG A 1 93 ? 8.067 6.415 -31.457 1.00 67.38 93 ARG A N 1
ATOM 680 C CA . ARG A 1 93 ? 9.456 6.301 -31.895 1.00 67.38 93 ARG A CA 1
ATOM 681 C C . ARG A 1 93 ? 9.725 7.510 -32.780 1.00 67.38 93 ARG A C 1
ATOM 683 O O . ARG A 1 93 ? 9.270 7.562 -33.916 1.00 67.38 93 ARG A O 1
ATOM 690 N N . GLN A 1 94 ? 10.421 8.504 -32.242 1.00 67.62 94 GLN A N 1
ATOM 691 C CA . GLN A 1 94 ? 11.097 9.479 -33.077 1.00 67.62 94 GLN A CA 1
ATOM 692 C C . GLN A 1 94 ? 12.268 8.742 -33.715 1.00 67.62 94 GLN A C 1
ATOM 694 O O . GLN A 1 94 ? 13.258 8.446 -33.047 1.00 67.62 94 GLN A O 1
ATOM 699 N N . ASP A 1 95 ? 12.129 8.396 -34.991 1.00 71.88 95 ASP A N 1
ATOM 700 C CA . ASP A 1 95 ? 13.263 7.979 -35.802 1.00 71.88 95 ASP A CA 1
ATOM 701 C C . ASP A 1 95 ? 14.244 9.155 -35.852 1.00 71.88 95 ASP A C 1
ATOM 703 O O . ASP A 1 95 ? 14.048 10.143 -36.563 1.00 71.88 95 ASP A O 1
ATOM 707 N N . VAL A 1 96 ? 15.286 9.085 -35.025 1.00 67.12 96 VAL A N 1
ATOM 708 C CA . VAL A 1 96 ? 16.397 10.031 -35.067 1.00 67.12 96 VAL A CA 1
ATOM 709 C C . VAL A 1 96 ? 17.141 9.762 -36.371 1.00 67.12 96 VAL A C 1
ATOM 711 O O . VAL A 1 96 ? 17.945 8.836 -36.465 1.00 67.12 96 VAL A O 1
ATOM 714 N N . TYR A 1 97 ? 16.856 10.562 -37.398 1.00 69.25 97 TYR A N 1
ATOM 715 C CA . TYR A 1 97 ? 17.671 10.619 -38.607 1.00 69.25 97 TYR A CA 1
ATOM 716 C C . TYR A 1 97 ? 19.068 11.114 -38.214 1.00 69.25 97 TYR A C 1
ATOM 718 O O . TYR A 1 97 ? 19.301 12.312 -38.063 1.00 69.25 97 TYR A O 1
ATOM 726 N N . ALA A 1 98 ? 20.005 10.187 -38.016 1.00 72.00 98 ALA A N 1
ATOM 727 C CA . ALA A 1 98 ? 21.411 10.531 -37.894 1.00 72.00 98 ALA A CA 1
ATOM 728 C C . ALA A 1 98 ? 21.883 11.073 -39.256 1.00 72.00 98 ALA A C 1
ATOM 730 O O . ALA A 1 98 ? 21.791 10.348 -40.255 1.00 72.00 98 ALA A O 1
ATOM 731 N N . PRO A 1 99 ? 22.378 12.322 -39.352 1.00 70.62 99 PRO A N 1
ATOM 732 C CA . PRO A 1 99 ? 22.981 12.790 -40.587 1.00 70.62 99 PRO A CA 1
ATOM 733 C C . PRO A 1 99 ? 24.199 11.911 -40.878 1.00 70.62 99 PRO A C 1
ATOM 735 O O . PRO A 1 99 ? 25.174 11.897 -40.127 1.00 70.62 99 PRO A O 1
ATOM 738 N N . THR A 1 100 ? 24.131 11.142 -41.965 1.00 74.56 100 THR A N 1
ATOM 739 C CA . THR A 1 100 ? 25.286 10.402 -42.474 1.00 74.56 100 THR A CA 1
ATOM 740 C C . THR A 1 100 ? 26.289 11.424 -42.992 1.00 74.56 100 THR A C 1
ATOM 742 O O . THR A 1 100 ? 26.141 11.965 -44.085 1.00 74.56 100 THR A O 1
ATOM 745 N N . TYR A 1 101 ? 27.293 11.731 -42.173 1.00 69.50 101 TYR A N 1
ATOM 746 C CA . TYR A 1 101 ? 28.445 12.517 -42.586 1.00 69.50 101 TYR A CA 1
ATOM 747 C C . TYR A 1 101 ? 29.247 11.686 -43.592 1.00 69.50 101 TYR A C 1
ATOM 749 O O . TYR A 1 101 ? 29.885 10.700 -43.225 1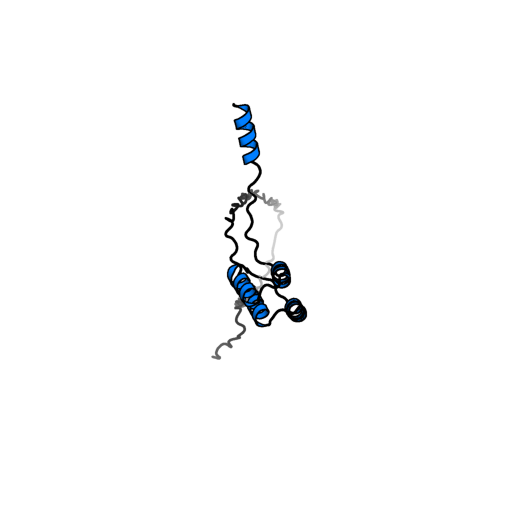.00 69.50 101 TYR A O 1
ATOM 757 N N . ALA A 1 102 ? 29.206 12.064 -44.869 1.00 73.50 102 ALA A N 1
ATOM 758 C CA . ALA A 1 102 ? 30.151 11.539 -45.843 1.00 73.50 102 ALA A CA 1
ATOM 759 C C . ALA A 1 102 ? 31.545 12.095 -45.495 1.00 73.50 102 ALA A C 1
ATOM 761 O O . ALA A 1 102 ? 31.699 13.320 -45.428 1.00 73.50 102 ALA A O 1
ATOM 762 N N . PRO A 1 103 ? 32.564 11.252 -45.246 1.00 70.88 103 PRO A N 1
ATOM 763 C CA . PRO A 1 103 ? 33.913 11.749 -45.037 1.00 70.88 103 PRO A CA 1
ATOM 764 C C . PRO A 1 103 ? 34.402 12.396 -46.335 1.00 70.88 103 PRO A C 1
ATOM 766 O O . PRO A 1 103 ? 34.521 11.745 -47.374 1.00 70.88 103 PRO A O 1
ATOM 769 N N . ILE A 1 104 ? 34.675 13.698 -46.277 1.00 68.62 104 ILE A N 1
ATOM 770 C CA . ILE A 1 104 ? 35.364 14.411 -47.349 1.00 68.62 104 ILE A CA 1
ATOM 771 C C . ILE A 1 104 ? 36.812 13.913 -47.332 1.00 68.62 104 ILE A C 1
ATOM 773 O O . ILE A 1 104 ? 37.594 14.277 -46.454 1.00 68.62 104 ILE A O 1
ATOM 777 N N . TYR A 1 105 ? 37.162 13.047 -48.282 1.00 68.06 105 TYR A N 1
ATOM 778 C CA . TYR A 1 105 ? 38.543 12.632 -48.514 1.00 68.06 105 TYR A CA 1
ATOM 779 C C . TYR A 1 105 ? 39.321 13.813 -49.099 1.00 68.06 105 TYR A C 1
ATOM 781 O O . TYR A 1 105 ? 39.276 14.067 -50.301 1.00 68.06 105 TYR A O 1
ATOM 789 N N . ALA A 1 106 ? 40.031 14.548 -48.246 1.00 72.50 106 ALA A N 1
ATOM 790 C CA . ALA A 1 106 ? 41.056 15.477 -48.697 1.00 72.50 106 ALA A CA 1
ATOM 791 C C . ALA A 1 106 ? 42.321 14.671 -49.053 1.00 72.50 106 ALA A C 1
ATOM 793 O O . ALA A 1 106 ? 42.871 14.008 -48.169 1.00 72.50 106 ALA A O 1
ATOM 794 N N . PRO A 1 107 ? 42.798 14.681 -50.312 1.00 73.56 107 PRO A N 1
ATOM 795 C CA . PRO A 1 107 ? 44.065 14.050 -50.645 1.00 73.56 107 PRO A CA 1
ATOM 796 C C . PRO A 1 107 ? 45.209 14.859 -50.025 1.00 73.56 107 PRO A C 1
ATOM 798 O O . PRO A 1 107 ? 45.439 16.019 -50.366 1.00 73.56 107 PRO A O 1
ATOM 801 N N . THR A 1 108 ? 45.943 14.242 -49.105 1.00 71.56 108 THR A N 1
ATOM 802 C CA . THR A 1 108 ? 47.222 14.756 -48.619 1.00 71.56 108 THR A CA 1
ATOM 803 C C . THR A 1 108 ? 48.263 14.583 -49.720 1.00 71.56 108 THR A C 1
ATOM 805 O O . THR A 1 108 ? 48.708 13.474 -50.010 1.00 71.56 108 THR A O 1
ATOM 808 N N . PHE A 1 109 ? 48.666 15.686 -50.349 1.00 68.44 109 PHE A N 1
ATOM 809 C CA . PHE A 1 109 ? 49.821 15.690 -51.241 1.00 68.44 109 PHE A CA 1
ATOM 810 C C . PHE A 1 109 ? 51.095 15.543 -50.404 1.00 68.44 109 PHE A C 1
ATOM 812 O O . PHE A 1 109 ? 51.464 16.442 -49.648 1.00 68.44 109 PHE A O 1
ATOM 819 N N . VAL A 1 110 ? 51.765 14.399 -50.531 1.00 68.75 110 VAL A N 1
ATOM 820 C CA . VAL A 1 110 ? 53.104 14.193 -49.975 1.00 68.75 110 VAL A CA 1
ATOM 821 C C . VAL A 1 110 ? 54.104 14.808 -50.949 1.00 68.75 110 VAL A C 1
ATOM 823 O O . VAL A 1 110 ? 54.345 14.269 -52.027 1.00 68.75 110 VAL A O 1
ATOM 826 N N . TYR A 1 111 ? 54.677 15.952 -50.581 1.00 69.25 111 TYR A N 1
ATOM 827 C CA . TYR A 1 111 ? 55.820 16.516 -51.294 1.00 69.25 111 TYR A CA 1
ATOM 828 C C . TYR A 1 111 ? 57.055 15.664 -50.995 1.00 69.25 111 TYR A C 1
ATOM 830 O O . TYR A 1 111 ? 57.597 15.712 -49.892 1.00 69.25 111 TYR A O 1
ATOM 838 N N . ALA A 1 112 ? 57.497 14.877 -51.974 1.00 70.19 112 ALA A N 1
ATOM 839 C CA . ALA A 1 112 ? 58.810 14.251 -51.933 1.00 70.19 112 ALA A CA 1
ATOM 840 C C . ALA A 1 112 ? 59.856 15.292 -52.373 1.00 70.19 112 ALA A C 1
ATOM 842 O O . ALA A 1 112 ? 59.782 15.769 -53.509 1.00 70.19 112 ALA A O 1
ATOM 843 N N . PRO A 1 113 ? 60.821 15.677 -51.520 1.00 66.31 113 PRO A N 1
ATOM 844 C CA . PRO A 1 113 ? 61.930 16.503 -51.966 1.00 66.31 113 PRO A CA 1
ATOM 845 C C . PRO A 1 113 ? 62.803 15.673 -52.911 1.00 66.31 113 PRO A C 1
ATOM 847 O O . PRO A 1 113 ? 63.423 14.690 -52.507 1.00 66.31 113 PRO A O 1
ATOM 850 N N . THR A 1 114 ? 62.855 16.054 -54.186 1.00 62.56 114 THR A N 1
ATOM 851 C CA . THR A 1 114 ? 63.854 15.519 -55.110 1.00 62.56 114 THR A CA 1
ATOM 852 C C . THR A 1 114 ? 65.212 16.082 -54.709 1.00 62.56 114 THR A C 1
ATOM 854 O O . THR A 1 114 ? 65.500 17.256 -54.940 1.00 62.56 114 THR A O 1
ATOM 857 N N . VAL A 1 115 ? 66.038 15.252 -54.076 1.00 62.09 115 VAL A N 1
ATOM 858 C CA . VAL A 1 115 ? 67.449 15.559 -53.843 1.00 62.09 115 VAL A CA 1
ATOM 859 C C . VAL A 1 115 ? 68.141 15.545 -55.203 1.00 62.09 115 VAL A C 1
ATOM 861 O O . VAL A 1 115 ? 68.234 14.503 -55.849 1.00 62.09 115 VAL A O 1
ATOM 864 N N . VAL A 1 116 ? 68.596 16.711 -55.659 1.00 57.66 116 VAL A N 1
ATOM 865 C CA . VAL A 1 116 ? 69.502 16.807 -56.806 1.00 57.66 116 VAL A CA 1
ATOM 866 C C . VAL A 1 116 ? 70.844 16.251 -56.342 1.00 57.66 116 VAL A C 1
ATOM 868 O O . VAL A 1 116 ? 71.564 16.897 -55.584 1.00 57.66 116 VAL A O 1
ATOM 871 N N . VAL A 1 117 ? 71.151 15.018 -56.740 1.00 58.59 117 VAL A N 1
ATOM 872 C CA . VAL A 1 117 ? 72.479 14.436 -56.545 1.00 58.59 117 VAL A CA 1
ATOM 873 C C . VAL A 1 117 ? 73.402 15.081 -57.573 1.00 58.59 117 VAL A C 1
ATOM 875 O O . VAL A 1 117 ? 73.392 14.727 -58.750 1.00 58.59 117 VAL A O 1
ATOM 878 N N . THR A 1 118 ? 74.182 16.062 -57.129 1.00 56.31 118 THR A N 1
ATOM 879 C CA . THR A 1 118 ? 75.382 16.494 -57.844 1.00 56.31 118 THR A CA 1
ATOM 880 C C . THR A 1 118 ? 76.385 15.346 -57.752 1.00 56.31 118 THR A C 1
ATOM 882 O O . THR A 1 118 ? 76.942 15.104 -56.683 1.00 56.31 118 THR A O 1
ATOM 885 N N . GLU A 1 119 ? 76.588 14.599 -58.841 1.00 57.88 119 GLU A N 1
ATOM 886 C CA . GLU A 1 119 ? 77.662 13.603 -58.921 1.00 57.88 119 GLU A CA 1
ATOM 887 C C . GLU A 1 119 ? 79.022 14.313 -58.932 1.00 57.88 119 GLU A C 1
ATOM 889 O O . GLU A 1 119 ? 79.601 14.629 -59.974 1.00 57.88 119 GLU A O 1
ATOM 894 N N . GLU A 1 120 ? 79.544 14.584 -57.738 1.00 56.25 120 GLU A N 1
ATOM 895 C CA . GLU A 1 120 ? 80.921 15.006 -57.549 1.00 56.25 120 GLU A CA 1
ATOM 896 C C . GLU A 1 120 ? 81.830 13.773 -57.549 1.00 56.25 120 GLU A C 1
ATOM 898 O O . GLU A 1 120 ? 81.990 13.041 -56.575 1.00 56.25 120 GLU A O 1
ATOM 903 N N . ARG A 1 121 ? 82.408 13.545 -58.725 1.00 58.72 121 ARG A N 1
ATOM 904 C CA . ARG A 1 121 ? 83.565 12.702 -59.025 1.00 58.72 121 ARG A CA 1
ATOM 905 C C . ARG A 1 121 ? 84.566 12.614 -57.858 1.00 58.72 121 ARG A C 1
ATOM 907 O O . ARG A 1 121 ? 85.435 13.475 -57.730 1.00 58.72 121 ARG A O 1
ATOM 914 N N . ARG A 1 122 ? 84.578 11.502 -57.113 1.00 53.62 122 ARG A N 1
ATOM 915 C CA . ARG A 1 122 ? 85.781 11.083 -56.375 1.00 53.62 122 ARG A CA 1
ATOM 916 C C . ARG A 1 122 ? 85.937 9.567 -56.305 1.00 53.62 122 ARG A C 1
ATOM 918 O O . ARG A 1 122 ? 85.022 8.820 -55.993 1.00 53.62 122 ARG A O 1
ATOM 925 N N . ARG A 1 123 ? 87.143 9.180 -56.702 1.00 53.81 123 ARG A N 1
ATOM 926 C CA . ARG A 1 123 ? 87.710 7.847 -56.842 1.00 53.81 123 ARG A CA 1
ATOM 927 C C . ARG A 1 123 ? 87.797 7.076 -55.523 1.00 53.81 123 ARG A C 1
ATOM 929 O O . ARG A 1 123 ? 87.958 7.680 -54.471 1.00 53.81 123 ARG A O 1
ATOM 936 N N . GLU A 1 124 ? 87.906 5.764 -55.731 1.00 50.91 124 GLU A N 1
ATOM 937 C CA . GLU A 1 124 ? 88.731 4.808 -54.984 1.00 50.91 124 GLU A CA 1
ATOM 938 C C . GLU A 1 124 ? 88.229 4.347 -53.620 1.00 50.91 124 GLU A C 1
ATOM 940 O O . GLU A 1 124 ? 88.231 5.090 -52.651 1.00 50.91 124 GLU A O 1
ATOM 945 N N . GLY A 1 125 ? 87.904 3.048 -53.604 1.00 53.53 125 GLY A N 1
ATOM 946 C CA . GLY A 1 125 ? 88.419 2.097 -52.625 1.00 53.53 125 GLY A CA 1
ATOM 947 C C . GLY A 1 125 ? 87.947 2.306 -51.199 1.00 53.53 125 GLY A C 1
ATOM 948 O O . GLY A 1 125 ? 88.488 3.142 -50.499 1.00 53.53 125 GLY A O 1
ATOM 949 N N . GLU A 1 126 ? 86.964 1.513 -50.783 1.00 51.81 126 GLU A N 1
ATOM 950 C CA . GLU A 1 126 ? 87.082 0.630 -49.614 1.00 51.81 126 GLU A CA 1
ATOM 951 C C . GLU A 1 126 ? 85.726 -0.071 -49.441 1.00 51.81 126 GLU A C 1
ATOM 953 O O . GLU A 1 126 ? 84.688 0.578 -49.304 1.00 51.81 126 GLU A O 1
ATOM 958 N N . ALA A 1 127 ? 85.708 -1.400 -49.477 1.00 57.69 127 ALA A N 1
ATOM 959 C CA . ALA A 1 127 ? 84.541 -2.180 -49.086 1.00 57.69 127 ALA A CA 1
ATOM 960 C C . ALA A 1 127 ? 84.573 -2.398 -47.567 1.00 57.69 127 ALA A C 1
ATOM 962 O O . ALA A 1 127 ? 85.595 -2.870 -47.072 1.00 57.69 127 ALA A O 1
ATOM 963 N N . PRO A 1 128 ? 83.474 -2.156 -46.831 1.00 55.78 128 PRO A N 1
ATOM 964 C CA . PRO A 1 128 ? 83.313 -2.737 -45.510 1.00 55.78 128 PRO A CA 1
ATOM 965 C C . PRO A 1 128 ? 82.292 -3.877 -45.538 1.00 55.78 128 PRO A C 1
ATOM 967 O O . PRO A 1 128 ? 81.172 -3.744 -46.037 1.00 55.78 128 PRO A O 1
ATOM 970 N N . ASP A 1 129 ? 82.726 -4.990 -44.955 1.00 55.19 129 ASP A N 1
ATOM 971 C CA . ASP A 1 129 ? 81.961 -6.174 -44.583 1.00 55.19 129 ASP A CA 1
ATOM 972 C C . ASP A 1 129 ? 80.570 -5.855 -44.013 1.00 55.19 129 ASP A C 1
ATOM 974 O O . ASP A 1 129 ? 80.420 -5.065 -43.079 1.00 55.19 129 ASP A O 1
ATOM 978 N N . GLN A 1 130 ? 79.541 -6.538 -44.525 1.00 56.00 130 GLN A N 1
ATOM 979 C CA . GLN A 1 130 ? 78.224 -6.589 -43.887 1.00 56.00 130 GLN A CA 1
ATOM 980 C C . GLN A 1 130 ? 78.246 -7.596 -42.727 1.00 56.00 130 GLN A C 1
ATOM 982 O O . GLN A 1 130 ? 78.377 -8.798 -42.977 1.00 56.00 130 GLN A O 1
ATOM 987 N N . PRO A 1 131 ? 78.031 -7.179 -41.465 1.00 52.97 131 PRO A N 1
ATOM 988 C CA . PRO A 1 131 ? 77.742 -8.122 -40.399 1.00 52.97 131 PRO A CA 1
ATOM 989 C C . PRO A 1 131 ? 76.312 -8.653 -40.558 1.00 52.97 131 PRO A C 1
ATOM 991 O O . PRO A 1 131 ? 75.321 -7.924 -40.489 1.00 52.97 131 PRO A O 1
ATOM 994 N N . SER A 1 132 ? 76.213 -9.965 -40.747 1.00 61.50 132 SER A N 1
ATOM 995 C CA . SER A 1 132 ? 74.988 -10.758 -40.791 1.00 61.50 132 SER A CA 1
ATOM 996 C C . SER A 1 132 ? 74.295 -10.812 -39.421 1.00 61.50 132 SER A C 1
ATOM 998 O O . SER A 1 132 ? 74.298 -11.823 -38.722 1.00 61.50 132 SER A O 1
ATOM 1000 N N . MET A 1 133 ? 73.636 -9.724 -39.019 1.00 44.47 133 MET A N 1
ATOM 1001 C CA . MET A 1 133 ? 72.778 -9.720 -37.831 1.00 44.47 133 MET A CA 1
ATOM 1002 C C . MET A 1 133 ? 71.389 -10.282 -38.160 1.00 44.47 133 MET A C 1
ATOM 1004 O O . MET A 1 133 ? 70.447 -9.587 -38.525 1.00 44.47 133 MET A O 1
ATOM 1008 N N . ARG A 1 134 ? 71.322 -11.612 -38.047 1.00 57.38 134 ARG A N 1
ATOM 1009 C CA . ARG A 1 134 ? 70.334 -12.363 -37.258 1.00 57.38 134 ARG A CA 1
ATOM 1010 C C . ARG A 1 134 ? 68.888 -11.841 -37.308 1.00 57.38 134 ARG A C 1
ATOM 1012 O O . ARG A 1 134 ? 68.465 -11.032 -36.490 1.00 57.38 134 ARG A O 1
ATOM 1019 N N . ARG A 1 135 ? 68.077 -12.435 -38.192 1.00 56.78 135 ARG A N 1
ATOM 1020 C CA . ARG A 1 135 ? 66.611 -12.446 -38.050 1.00 56.78 135 ARG A CA 1
ATOM 1021 C C . ARG A 1 135 ? 66.241 -13.198 -36.769 1.00 56.78 135 ARG A C 1
ATOM 1023 O O . ARG A 1 135 ? 66.126 -14.423 -36.784 1.00 56.78 135 ARG A O 1
ATOM 1030 N N . GLU A 1 136 ? 66.061 -12.486 -35.666 1.00 55.69 136 GLU A N 1
ATOM 1031 C CA . GLU A 1 136 ? 65.377 -13.053 -34.508 1.00 55.69 136 GLU A CA 1
ATOM 1032 C C . GLU A 1 136 ? 63.892 -13.213 -34.841 1.00 55.69 136 GLU A C 1
ATOM 1034 O O . GLU A 1 136 ? 63.188 -12.268 -35.195 1.00 55.69 136 GLU A O 1
ATOM 1039 N N . LYS A 1 137 ? 63.429 -14.465 -34.786 1.00 61.12 137 LYS A N 1
ATOM 1040 C CA . LYS A 1 137 ? 62.012 -14.824 -34.841 1.00 61.12 137 LYS A CA 1
ATOM 1041 C C . LYS A 1 137 ? 61.325 -14.181 -33.628 1.00 61.12 137 LYS A C 1
ATOM 1043 O O . LYS A 1 137 ? 61.767 -14.462 -32.512 1.00 61.12 137 LYS A O 1
ATOM 1048 N N . PRO A 1 138 ? 60.253 -13.387 -33.788 1.00 63.97 138 PRO A N 1
ATOM 1049 C CA . PRO A 1 138 ? 59.506 -12.918 -32.631 1.00 63.97 138 PRO A CA 1
ATOM 1050 C C . PRO A 1 138 ? 58.909 -14.131 -31.895 1.00 63.97 138 PRO A C 1
ATOM 1052 O O . PRO A 1 138 ? 58.412 -15.055 -32.554 1.00 63.97 138 PRO A O 1
ATOM 1055 N N . PRO A 1 139 ? 58.954 -14.177 -30.552 1.00 52.97 139 PRO A N 1
ATOM 1056 C CA . PRO A 1 139 ? 58.321 -15.250 -29.807 1.00 52.97 139 PRO A CA 1
ATOM 1057 C C . PRO A 1 139 ? 56.806 -15.173 -30.005 1.00 52.97 139 PRO A C 1
ATOM 1059 O O . PRO A 1 139 ? 56.154 -14.175 -29.695 1.00 52.97 139 PRO A O 1
ATOM 1062 N N . ALA A 1 140 ? 56.246 -16.251 -30.546 1.00 58.62 140 ALA A N 1
ATOM 1063 C CA . ALA A 1 140 ? 54.816 -16.444 -30.669 1.00 58.62 140 ALA A CA 1
ATOM 1064 C C . ALA A 1 140 ? 54.200 -16.587 -29.274 1.00 58.62 140 ALA A C 1
ATOM 1066 O O . ALA A 1 140 ? 54.196 -17.674 -28.709 1.00 58.62 140 ALA A O 1
ATOM 1067 N N . THR A 1 141 ? 53.657 -15.499 -28.729 1.00 58.12 141 THR A N 1
ATOM 1068 C CA . THR A 1 141 ? 52.698 -15.599 -27.622 1.00 58.12 141 THR A CA 1
ATOM 1069 C C . THR A 1 141 ? 51.697 -14.454 -27.689 1.00 58.12 141 THR A C 1
ATOM 1071 O O . THR A 1 141 ? 51.784 -13.453 -26.988 1.00 58.12 141 THR A O 1
ATOM 1074 N N . TRP A 1 142 ? 50.720 -14.603 -28.575 1.00 44.09 142 TRP A N 1
ATOM 1075 C CA . TRP A 1 142 ? 49.440 -13.919 -28.463 1.00 44.09 142 TRP A CA 1
ATOM 1076 C C . TRP A 1 142 ? 48.663 -14.673 -27.382 1.00 44.09 142 TRP A C 1
ATOM 1078 O O . TRP A 1 142 ? 48.048 -15.704 -27.636 1.00 44.09 142 TRP A O 1
ATOM 1088 N N . ILE A 1 143 ? 48.768 -14.204 -26.138 1.00 53.75 143 ILE A N 1
ATOM 1089 C CA . ILE A 1 143 ? 47.913 -14.673 -25.049 1.00 53.75 143 ILE A CA 1
ATOM 1090 C C . ILE A 1 143 ? 46.534 -14.064 -25.299 1.00 53.75 143 ILE A C 1
ATOM 1092 O O . ILE A 1 143 ? 46.302 -12.885 -25.038 1.00 53.75 143 ILE A O 1
ATOM 1096 N N . THR A 1 144 ? 45.607 -14.859 -25.830 1.00 53.00 144 THR A N 1
ATOM 1097 C CA . THR A 1 144 ? 44.187 -14.510 -25.804 1.00 53.00 144 THR A CA 1
ATOM 1098 C C . THR A 1 144 ? 43.727 -14.526 -24.352 1.00 53.00 144 THR A C 1
ATOM 1100 O O . THR A 1 144 ? 43.630 -15.588 -23.735 1.00 53.00 144 THR A O 1
ATOM 1103 N N . ARG A 1 145 ? 43.443 -13.346 -23.802 1.00 47.22 145 ARG A N 1
ATOM 1104 C CA . ARG A 1 145 ? 42.694 -13.184 -22.557 1.00 47.22 145 ARG A CA 1
ATOM 1105 C C . ARG A 1 145 ? 41.289 -13.762 -22.776 1.00 47.22 145 ARG A C 1
ATOM 1107 O O . ARG A 1 145 ? 40.461 -13.116 -23.408 1.00 47.22 145 ARG A O 1
ATOM 1114 N N . ARG A 1 146 ? 41.039 -14.990 -22.312 1.00 52.94 146 ARG A N 1
ATOM 1115 C CA . ARG A 1 146 ? 39.681 -15.511 -22.085 1.00 52.94 146 ARG A CA 1
ATOM 1116 C C . ARG A 1 146 ? 39.310 -15.263 -20.628 1.00 52.94 146 ARG A C 1
ATOM 1118 O O . ARG A 1 146 ? 40.144 -15.434 -19.745 1.00 52.94 146 ARG A O 1
ATOM 1125 N N . GLU A 1 147 ? 38.072 -14.844 -20.415 1.00 52.19 147 GLU A N 1
ATOM 1126 C CA . GLU A 1 147 ? 37.505 -14.356 -19.151 1.00 52.19 147 GLU A CA 1
ATOM 1127 C C . GLU A 1 147 ? 37.285 -15.426 -18.071 1.00 52.19 147 GLU A C 1
ATOM 1129 O O . GLU A 1 147 ? 36.819 -15.110 -16.982 1.00 52.19 147 GLU A O 1
ATOM 1134 N N . ASP A 1 148 ? 37.691 -16.671 -18.299 1.00 58.19 148 ASP A N 1
ATOM 1135 C CA . ASP A 1 148 ? 37.451 -17.754 -17.351 1.00 58.19 148 ASP A CA 1
ATOM 1136 C C . ASP A 1 148 ? 38.755 -18.100 -16.630 1.00 58.19 148 ASP A C 1
ATOM 1138 O O . ASP A 1 148 ? 39.612 -18.802 -17.165 1.00 58.19 148 ASP A O 1
ATOM 1142 N N . GLY A 1 149 ? 38.923 -17.565 -15.416 1.00 54.69 149 GLY A N 1
ATOM 1143 C CA . GLY A 1 149 ? 40.128 -17.637 -14.579 1.00 54.69 149 GLY A CA 1
ATOM 1144 C C . GLY A 1 149 ? 40.570 -19.039 -14.138 1.00 54.69 149 GLY A C 1
ATOM 1145 O O . GLY A 1 149 ? 40.634 -19.328 -12.945 1.00 54.69 149 GLY A O 1
ATOM 1146 N N . LYS A 1 150 ? 40.928 -19.914 -15.080 1.00 50.91 150 LYS A N 1
ATOM 1147 C CA . LYS A 1 150 ? 41.545 -21.217 -14.818 1.00 50.91 150 LYS A CA 1
ATOM 1148 C C . LYS A 1 150 ? 42.739 -21.420 -15.749 1.00 50.91 150 LYS A C 1
ATOM 1150 O O . LYS A 1 150 ? 42.585 -21.727 -16.927 1.00 50.91 150 LYS A O 1
ATOM 1155 N N . ASN A 1 151 ? 43.942 -21.270 -15.196 1.00 57.25 151 ASN A N 1
ATOM 1156 C CA . ASN A 1 151 ? 45.185 -21.609 -15.884 1.00 57.25 151 ASN A CA 1
ATOM 1157 C C . ASN A 1 151 ? 45.255 -23.127 -16.094 1.00 57.25 151 ASN A C 1
ATOM 1159 O O . ASN A 1 151 ? 45.377 -23.884 -15.132 1.00 57.25 151 ASN A O 1
ATOM 1163 N N . VAL A 1 152 ? 45.204 -23.570 -17.350 1.00 59.22 152 VAL A N 1
ATOM 1164 C CA . VAL A 1 152 ? 45.505 -24.958 -17.716 1.00 59.22 152 VAL A CA 1
ATOM 1165 C C . VAL A 1 152 ? 47.002 -25.058 -17.985 1.00 59.22 152 VAL A C 1
ATOM 1167 O O . VAL A 1 152 ? 47.531 -24.415 -18.890 1.00 59.22 152 VAL A O 1
ATOM 1170 N N . VAL A 1 153 ? 47.689 -25.855 -17.171 1.00 63.53 153 VAL A N 1
ATOM 1171 C CA . VAL A 1 153 ? 49.108 -26.179 -17.354 1.00 63.53 153 VAL A CA 1
ATOM 1172 C C . VAL A 1 153 ? 49.240 -27.114 -18.565 1.00 63.53 153 VAL A C 1
ATOM 1174 O O . VAL A 1 153 ? 48.509 -28.106 -18.629 1.00 63.53 153 VAL A O 1
ATOM 1177 N N . PRO A 1 154 ? 50.134 -26.839 -19.533 1.00 61.84 154 PRO A N 1
ATOM 1178 C CA . PRO A 1 154 ? 50.311 -27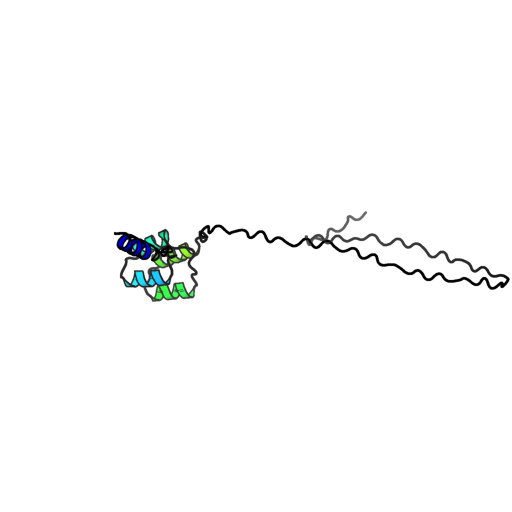.717 -20.683 1.00 61.84 154 PRO A CA 1
ATOM 1179 C C . PRO A 1 154 ? 50.920 -29.067 -20.263 1.00 61.84 154 PRO A C 1
ATOM 1181 O O . PRO A 1 154 ? 51.708 -29.122 -19.311 1.00 61.84 154 PRO A O 1
ATOM 1184 N N . PRO A 1 155 ? 50.584 -30.168 -20.960 1.00 56.22 155 PRO A N 1
ATOM 1185 C CA . PRO A 1 155 ? 51.088 -31.489 -20.614 1.00 56.22 155 PRO A CA 1
ATOM 1186 C C . PRO A 1 155 ? 52.599 -31.567 -20.859 1.00 56.22 155 PRO A C 1
ATOM 1188 O O . PRO A 1 155 ? 53.086 -31.207 -21.933 1.00 56.22 155 PRO A O 1
ATOM 1191 N N . LYS A 1 156 ? 53.333 -32.061 -19.855 1.00 53.62 156 LYS A N 1
ATOM 1192 C CA . LYS A 1 156 ? 54.758 -32.386 -19.981 1.00 53.62 156 LYS A CA 1
ATOM 1193 C C . LYS A 1 156 ? 54.918 -33.508 -21.011 1.00 53.62 156 LYS A C 1
ATOM 1195 O O . LYS A 1 156 ? 54.318 -34.569 -20.847 1.00 53.62 156 LYS A O 1
ATOM 1200 N N . ARG A 1 157 ? 55.700 -33.245 -22.055 1.00 54.22 157 ARG A N 1
ATOM 1201 C CA . ARG A 1 157 ? 56.304 -34.276 -22.905 1.00 54.22 157 ARG A CA 1
ATOM 1202 C C . ARG A 1 157 ? 57.696 -34.593 -22.392 1.00 54.22 157 ARG A C 1
ATOM 1204 O O . ARG A 1 157 ? 58.353 -33.641 -21.914 1.00 54.22 157 ARG A O 1
#

Foldseek 3Di:
DVVVVVVVVVVVPPDPDPPPLDACAPVNLVVCVVVVDDLVVSLVCLVVRHAQYDDDPVNLVVCVVVPHDPVNSVSNVVSNPHHGPPPCPPPPPPPPPDPPDDDDDDDDDDDDDDDPPPPDDDDDDDDDDDDPDDDDDPDDDPPPDDPDPDDDDDDDD

Secondary structure (DSSP, 8-state):
-HHHHHHHHHHHTS-----------HHHHHHHHHTT--HHHHHHHHHHH-------HHHHHHHHHTT--HHHHHHHHHHHTSPP---------------------------------------------------PPPP-------SS---PPPPP-